Protein AF-A0A351Y3W8-F1 (afdb_monomer_lite)

Sequence (129 aa):
MFSSKADALAFLQKKIPDVVSNFQKFGIENPLPATLYVMFDNDSKYESLKTIVLKNKDIILNTKDIDAGSTLKQQENRVLTIINLSNFVVGMSYIIIAILLCIIIAFLGFLLKNVFYTFHRELEVKKIL

Structure (mmCIF, N/CA/C/O backbone):
data_AF-A0A351Y3W8-F1
#
_entry.id   AF-A0A351Y3W8-F1
#
loop_
_atom_site.group_PDB
_atom_site.id
_atom_site.type_symbol
_atom_site.label_atom_id
_atom_site.label_alt_id
_atom_site.label_comp_id
_atom_site.label_asym_id
_atom_site.label_entity_id
_atom_site.label_seq_id
_atom_site.pdbx_PDB_ins_code
_atom_site.Cartn_x
_atom_site.Cartn_y
_atom_site.Cartn_z
_atom_site.occupancy
_atom_site.B_iso_or_equiv
_atom_site.auth_seq_id
_atom_site.auth_comp_id
_atom_site.auth_asym_id
_atom_site.auth_atom_id
_atom_site.pdbx_PDB_model_num
ATOM 1 N N . MET A 1 1 ? -14.791 10.313 17.831 1.00 69.12 1 MET A N 1
ATOM 2 C CA . MET A 1 1 ? -15.982 10.563 16.987 1.00 69.12 1 MET A CA 1
ATOM 3 C C . MET A 1 1 ? -17.043 9.537 17.348 1.00 69.12 1 MET A C 1
ATOM 5 O O . MET A 1 1 ? -16.735 8.352 17.357 1.00 69.12 1 MET A O 1
ATOM 9 N N . PHE A 1 2 ? -18.247 9.973 17.710 1.00 75.69 2 PHE A N 1
ATOM 10 C CA . PHE A 1 2 ? -19.354 9.077 18.060 1.00 75.69 2 PHE A 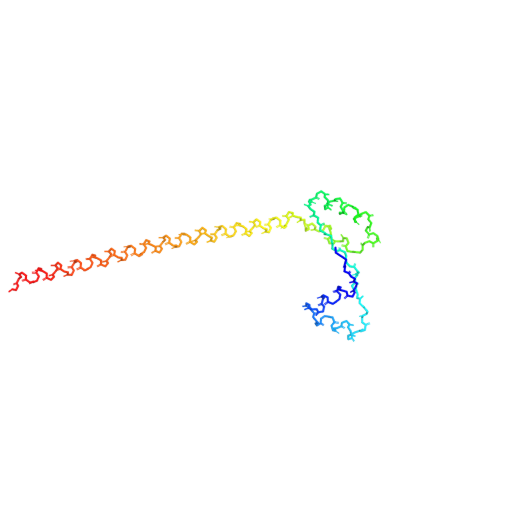CA 1
ATOM 11 C C . PHE A 1 2 ? -20.232 8.829 16.832 1.00 75.69 2 PHE A C 1
ATOM 13 O O . PHE A 1 2 ? -20.507 9.761 16.081 1.00 75.69 2 PHE A O 1
ATOM 20 N N . SER A 1 3 ? -20.649 7.582 16.634 1.00 76.75 3 SER A N 1
ATOM 21 C CA . SER A 1 3 ? -21.584 7.168 15.595 1.00 76.75 3 SER A CA 1
ATOM 22 C C . SER A 1 3 ? -22.766 6.479 16.265 1.00 76.75 3 SER A C 1
ATOM 24 O O . SER A 1 3 ? -22.608 5.456 16.941 1.00 76.75 3 SER A O 1
ATOM 26 N N . SER A 1 4 ? -23.955 7.064 16.114 1.00 82.12 4 SER A N 1
ATOM 27 C CA . SER A 1 4 ? -25.178 6.449 16.622 1.00 82.12 4 SER A CA 1
ATOM 28 C C . SER A 1 4 ? -25.508 5.177 15.833 1.00 82.12 4 SER A C 1
ATOM 30 O O . SER A 1 4 ? -24.972 4.933 14.750 1.00 82.12 4 SER A O 1
ATOM 32 N N . LYS A 1 5 ? -26.442 4.364 16.343 1.00 82.44 5 LYS A N 1
ATOM 33 C CA . LYS A 1 5 ? -26.931 3.182 15.614 1.00 82.44 5 LYS A CA 1
ATOM 34 C C . LYS A 1 5 ? -27.448 3.547 14.216 1.00 82.44 5 LYS A C 1
ATOM 36 O O . LYS A 1 5 ? -27.222 2.805 13.263 1.00 82.44 5 LYS A O 1
ATOM 41 N N . ALA A 1 6 ? -28.135 4.685 14.094 1.00 83.69 6 ALA A N 1
ATOM 42 C CA . ALA A 1 6 ? -28.672 5.170 12.826 1.00 83.69 6 ALA A CA 1
ATOM 43 C C . ALA A 1 6 ? -27.553 5.579 11.857 1.00 83.69 6 ALA A C 1
ATOM 45 O O . ALA A 1 6 ? -27.596 5.204 10.688 1.00 83.69 6 ALA A O 1
ATOM 46 N N . ASP A 1 7 ? -26.516 6.258 12.353 1.00 82.81 7 ASP A N 1
ATOM 47 C CA . ASP A 1 7 ? -25.369 6.673 11.537 1.00 82.81 7 ASP A CA 1
ATOM 48 C C . ASP A 1 7 ? -24.571 5.466 11.030 1.00 82.81 7 ASP A C 1
ATOM 50 O O . ASP A 1 7 ? -24.166 5.422 9.866 1.00 82.81 7 ASP A O 1
ATOM 54 N N . ALA A 1 8 ? -24.383 4.456 11.887 1.00 81.69 8 ALA A N 1
ATOM 55 C CA . ALA A 1 8 ? -23.725 3.207 11.519 1.00 81.69 8 ALA A CA 1
ATOM 56 C C . ALA A 1 8 ? -24.507 2.465 10.421 1.00 81.69 8 ALA A C 1
ATOM 58 O O . ALA A 1 8 ? -23.915 1.969 9.459 1.00 81.69 8 ALA A O 1
ATOM 59 N N . LEU A 1 9 ? -25.841 2.442 10.519 1.00 83.50 9 LEU A N 1
ATOM 60 C CA . LEU A 1 9 ? -26.700 1.812 9.518 1.00 83.50 9 LEU A CA 1
ATOM 61 C C . LEU A 1 9 ? -26.689 2.584 8.196 1.00 83.50 9 LEU A C 1
ATOM 63 O O . LEU A 1 9 ? -26.559 1.970 7.139 1.00 83.50 9 LEU A O 1
ATOM 67 N N . ALA A 1 10 ? -26.748 3.917 8.244 1.00 85.25 10 ALA A N 1
ATOM 68 C CA . ALA A 1 10 ? -26.663 4.772 7.060 1.00 85.25 10 ALA A CA 1
ATOM 69 C C . ALA A 1 10 ? -25.321 4.601 6.327 1.00 85.25 10 ALA A C 1
ATOM 71 O O . ALA A 1 10 ? -25.272 4.544 5.095 1.00 85.25 10 ALA A O 1
ATOM 72 N N . PHE A 1 11 ? -24.225 4.452 7.076 1.00 82.50 11 PHE A N 1
ATOM 73 C CA . PHE A 1 11 ? -22.917 4.138 6.509 1.00 82.50 11 PHE A CA 1
ATOM 74 C C . PHE A 1 11 ? -22.900 2.774 5.806 1.00 82.50 11 PHE A C 1
ATOM 76 O O . PHE A 1 11 ? -22.418 2.678 4.672 1.00 82.50 11 PHE A O 1
ATOM 83 N N . LEU A 1 12 ? -23.444 1.727 6.439 1.00 82.25 12 LEU A N 1
ATOM 84 C CA . LEU A 1 12 ? -23.543 0.407 5.809 1.00 82.25 12 LEU A CA 1
ATOM 85 C C . LEU A 1 12 ? -24.449 0.432 4.583 1.00 82.25 12 LEU A C 1
ATOM 87 O O . LEU A 1 12 ? -24.096 -0.167 3.574 1.00 82.25 12 LEU A O 1
ATOM 91 N N . GLN A 1 13 ? -25.550 1.178 4.614 1.00 85.62 13 GLN A N 1
ATOM 92 C CA . GLN A 1 13 ? -26.457 1.293 3.476 1.00 85.62 13 GLN A CA 1
ATOM 93 C C . GLN A 1 13 ? -25.774 1.905 2.250 1.00 85.62 13 GLN A C 1
ATOM 95 O O . GLN A 1 13 ? -26.044 1.494 1.125 1.00 85.62 13 GLN A O 1
ATOM 100 N N . LYS A 1 14 ? -24.830 2.830 2.457 1.00 86.50 14 LYS A N 1
ATOM 101 C CA . LYS A 1 14 ? -24.016 3.398 1.376 1.00 86.50 14 LYS A CA 1
ATOM 102 C C . LYS A 1 14 ? -22.996 2.406 0.800 1.00 86.50 14 LYS A C 1
ATOM 104 O O . LYS A 1 14 ? -22.630 2.533 -0.364 1.00 86.50 14 LYS A O 1
ATOM 109 N N . LYS A 1 15 ? -22.500 1.458 1.603 1.00 84.88 15 LYS A N 1
ATOM 110 C CA . LYS A 1 15 ? -21.447 0.508 1.197 1.00 84.88 15 LYS A CA 1
ATOM 111 C C . LYS A 1 15 ? -21.966 -0.840 0.698 1.00 84.88 15 LYS A C 1
ATOM 113 O O . LYS A 1 15 ? -21.375 -1.400 -0.217 1.00 84.88 15 LYS A O 1
ATOM 118 N N . ILE A 1 16 ? -23.012 -1.366 1.325 1.00 85.62 16 ILE A N 1
ATOM 119 C CA . ILE A 1 16 ? -23.587 -2.700 1.102 1.00 85.62 16 ILE A CA 1
ATOM 120 C C . ILE A 1 16 ? -25.127 -2.630 1.134 1.00 85.62 16 ILE A C 1
ATOM 122 O O . ILE A 1 16 ? -25.767 -3.194 2.028 1.00 85.62 16 ILE A O 1
ATOM 126 N N . PRO A 1 17 ? -25.749 -1.918 0.177 1.00 87.81 17 PRO A N 1
ATOM 127 C CA . PRO A 1 17 ? -27.189 -1.655 0.187 1.00 87.81 17 PRO A CA 1
ATOM 128 C C . PRO A 1 17 ? -28.041 -2.934 0.210 1.00 87.81 17 PRO A C 1
ATOM 130 O O . PRO A 1 17 ? -29.068 -2.962 0.886 1.00 87.81 17 PRO A O 1
ATOM 133 N N . ASP A 1 18 ? -27.588 -4.006 -0.445 1.00 86.69 18 ASP A N 1
ATOM 134 C CA . ASP A 1 18 ? -28.310 -5.284 -0.537 1.00 86.69 18 ASP A CA 1
ATOM 135 C C . ASP A 1 18 ? -28.456 -5.996 0.815 1.00 86.69 18 ASP A C 1
ATOM 137 O O . ASP A 1 18 ? -29.433 -6.695 1.072 1.00 86.69 18 ASP A O 1
ATOM 141 N N . VAL A 1 19 ? -27.491 -5.816 1.717 1.00 83.31 19 VAL A N 1
ATOM 142 C CA . VAL A 1 19 ? -27.553 -6.405 3.061 1.00 83.31 19 VAL A CA 1
ATOM 143 C C . VAL A 1 19 ? -28.541 -5.627 3.928 1.00 83.31 19 VAL A C 1
ATOM 145 O O . VAL A 1 19 ? -29.341 -6.221 4.649 1.00 83.31 19 VAL A O 1
ATOM 148 N N . VAL A 1 20 ? -28.532 -4.296 3.821 1.00 83.94 20 VAL A N 1
ATOM 149 C CA . VAL A 1 20 ? -29.440 -3.430 4.587 1.00 83.94 20 VAL A CA 1
ATOM 150 C C . VAL A 1 20 ? -30.888 -3.574 4.113 1.00 83.94 20 VAL A C 1
ATOM 152 O O . VAL A 1 20 ? -31.801 -3.595 4.939 1.00 83.94 20 VAL A O 1
ATOM 155 N N . SER A 1 21 ? -31.116 -3.744 2.808 1.00 84.00 21 SER A N 1
ATOM 156 C CA . SER A 1 21 ? -32.456 -3.999 2.266 1.00 84.00 21 SER A CA 1
ATOM 157 C C . SER A 1 21 ? -33.029 -5.333 2.756 1.00 84.00 21 SER A C 1
ATOM 159 O O . SER A 1 21 ? -34.221 -5.417 3.057 1.00 84.00 21 SER A O 1
ATOM 161 N N . ASN A 1 22 ? -32.186 -6.354 2.939 1.00 86.19 22 ASN A N 1
ATOM 162 C CA . ASN A 1 22 ? -32.600 -7.619 3.542 1.00 86.19 22 ASN A CA 1
ATOM 163 C C . ASN A 1 22 ? -33.039 -7.451 5.004 1.00 86.19 22 ASN A C 1
ATOM 165 O O . ASN A 1 22 ? -34.046 -8.037 5.389 1.00 86.19 22 ASN A O 1
ATOM 169 N N . PHE A 1 23 ? -32.367 -6.618 5.808 1.00 85.25 23 PHE A N 1
ATOM 170 C CA . PHE A 1 23 ? -32.821 -6.347 7.180 1.00 85.25 23 PHE A CA 1
ATOM 171 C C . PHE A 1 23 ? -34.237 -5.770 7.210 1.00 85.25 23 PHE A C 1
ATOM 173 O O . PHE A 1 23 ? -35.078 -6.253 7.964 1.00 85.25 23 PHE A O 1
ATOM 180 N N . GLN A 1 24 ? -34.535 -4.818 6.322 1.00 80.69 24 GLN A N 1
ATOM 181 C CA . GLN A 1 24 ? -35.882 -4.257 6.190 1.00 80.69 24 GLN A CA 1
ATOM 182 C C . GLN A 1 24 ? -36.894 -5.305 5.710 1.00 80.69 24 GLN A C 1
ATOM 184 O O . GLN A 1 24 ? -37.987 -5.405 6.263 1.00 80.69 24 GLN A O 1
ATOM 189 N N . LYS A 1 25 ? -36.517 -6.129 4.725 1.00 87.00 25 LYS A N 1
ATOM 190 C CA . LYS A 1 25 ? -37.367 -7.193 4.168 1.00 87.00 25 LYS A CA 1
ATOM 191 C C . LYS A 1 25 ? -37.746 -8.258 5.200 1.00 87.00 25 LYS A C 1
ATOM 193 O O . LYS A 1 25 ? -38.852 -8.785 5.145 1.00 87.00 25 LYS A O 1
ATOM 198 N N . PHE A 1 26 ? -36.843 -8.570 6.125 1.00 87.81 26 PHE A N 1
ATOM 199 C CA . PHE A 1 26 ? -37.066 -9.553 7.188 1.00 87.81 26 PHE A CA 1
ATO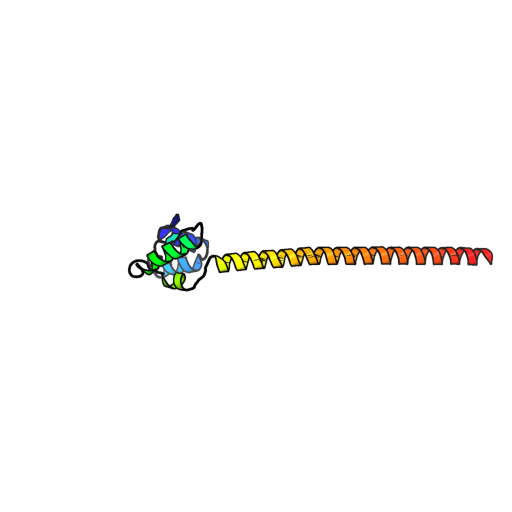M 200 C C . PHE A 1 26 ? -37.569 -8.936 8.503 1.00 87.81 26 PHE A C 1
ATOM 202 O O . PHE A 1 26 ? -37.684 -9.652 9.493 1.00 87.81 26 PHE A O 1
ATOM 209 N N . GLY A 1 27 ? -37.872 -7.631 8.534 1.00 82.00 27 GLY A N 1
ATOM 210 C CA . GLY A 1 27 ? -38.344 -6.949 9.744 1.00 82.00 27 GLY A CA 1
ATOM 211 C C . GLY A 1 27 ? -37.312 -6.919 10.877 1.00 82.00 27 GLY A C 1
ATOM 212 O O . GLY A 1 27 ? -37.678 -6.831 12.045 1.00 82.00 27 GLY A O 1
ATOM 213 N N . ILE A 1 28 ? -36.024 -7.026 10.544 1.00 82.44 28 ILE A N 1
ATOM 214 C CA . ILE A 1 28 ? -34.928 -7.000 11.509 1.00 82.44 28 ILE A CA 1
ATOM 215 C C . ILE A 1 28 ? -34.688 -5.541 11.900 1.00 82.44 28 ILE A C 1
ATOM 217 O O . ILE A 1 28 ? -34.230 -4.733 11.087 1.00 82.44 28 ILE A O 1
ATOM 221 N N . GLU A 1 29 ? -34.994 -5.204 13.153 1.00 78.62 29 GLU A N 1
ATOM 222 C CA . GLU A 1 29 ? -34.627 -3.911 13.732 1.00 78.62 29 GLU A CA 1
ATOM 223 C C . GLU A 1 29 ? -33.109 -3.715 13.700 1.00 78.62 29 GLU A C 1
ATOM 225 O O . GLU A 1 29 ? -32.353 -4.683 13.761 1.00 78.62 29 GLU A O 1
ATOM 230 N N . ASN A 1 30 ? -32.664 -2.455 13.610 1.00 81.44 30 ASN A N 1
ATOM 231 C CA . ASN A 1 30 ? -31.256 -2.099 13.433 1.00 81.44 30 ASN A CA 1
ATOM 232 C C . ASN A 1 30 ? -30.340 -2.876 14.406 1.00 81.44 30 ASN A C 1
ATOM 234 O O . ASN A 1 30 ? -30.285 -2.534 15.595 1.00 81.44 30 ASN A O 1
ATOM 238 N N . PRO A 1 31 ? -29.589 -3.878 13.906 1.00 79.56 31 PRO A N 1
ATOM 239 C CA . PRO A 1 31 ? -28.842 -4.787 14.765 1.00 79.56 31 PRO A CA 1
ATOM 240 C C . PRO A 1 31 ? -27.515 -4.177 15.226 1.00 79.56 31 PRO A C 1
ATOM 242 O O . PRO A 1 31 ? -26.788 -4.786 16.009 1.00 79.56 31 PRO A O 1
ATOM 245 N N . LEU A 1 32 ? -27.161 -2.989 14.725 1.00 79.81 32 LEU A N 1
ATOM 246 C CA . LEU A 1 32 ? -25.858 -2.392 14.963 1.00 79.81 32 LEU A CA 1
ATOM 247 C C . LEU A 1 32 ? -25.794 -1.743 16.352 1.00 79.81 32 LEU A C 1
ATOM 249 O O . LEU A 1 32 ? -26.729 -1.045 16.766 1.00 79.81 32 LEU A O 1
ATOM 253 N N . PRO A 1 33 ? -24.680 -1.915 17.082 1.00 74.88 33 PRO A N 1
ATOM 254 C CA . PRO A 1 33 ? -24.415 -1.138 18.280 1.00 74.88 33 PRO A CA 1
ATOM 255 C C . PRO A 1 33 ? -24.043 0.306 17.916 1.00 74.88 33 PRO A C 1
ATOM 257 O O . PRO A 1 33 ? -23.557 0.598 16.821 1.00 74.88 33 PRO A O 1
ATOM 260 N N . ALA A 1 34 ? -24.236 1.227 18.862 1.00 75.81 34 ALA A N 1
ATOM 261 C CA . ALA A 1 34 ? -23.619 2.544 18.751 1.00 75.81 34 ALA A CA 1
ATOM 262 C C . ALA A 1 34 ? -22.096 2.377 18.838 1.00 75.81 34 ALA A C 1
ATOM 264 O O . ALA A 1 34 ? -21.603 1.610 19.666 1.00 75.81 34 ALA A O 1
ATOM 265 N N . THR A 1 35 ? -21.359 3.072 17.976 1.00 71.94 35 THR A N 1
ATOM 266 C CA . THR A 1 35 ? -19.916 2.873 17.812 1.00 71.94 35 THR A CA 1
ATOM 267 C C . THR A 1 35 ? -19.163 4.150 18.172 1.00 71.94 35 THR A C 1
ATOM 269 O O . THR A 1 35 ? -19.468 5.231 17.668 1.00 71.94 35 THR A O 1
ATOM 272 N N . LEU A 1 36 ? -18.151 4.037 19.035 1.00 74.31 36 LEU A N 1
ATOM 273 C CA . LEU A 1 36 ? -17.240 5.133 19.359 1.00 74.31 36 LEU A CA 1
ATOM 274 C C . LEU A 1 36 ? -15.893 4.903 18.669 1.00 74.31 36 LEU A C 1
ATOM 276 O O . LEU A 1 36 ? -15.168 3.971 19.002 1.00 74.31 36 LEU A O 1
ATOM 280 N N . TYR A 1 37 ? -15.537 5.788 17.741 1.00 70.75 37 TYR A N 1
ATOM 281 C CA . TYR A 1 37 ? -14.216 5.805 17.121 1.00 70.75 37 TYR A CA 1
ATOM 282 C C . TYR A 1 37 ? -13.269 6.657 17.959 1.00 70.75 37 TYR A C 1
ATOM 284 O O . TYR A 1 37 ? -13.487 7.867 18.122 1.00 70.75 37 TYR A O 1
ATOM 292 N N . VAL A 1 38 ? -12.211 6.032 18.466 1.00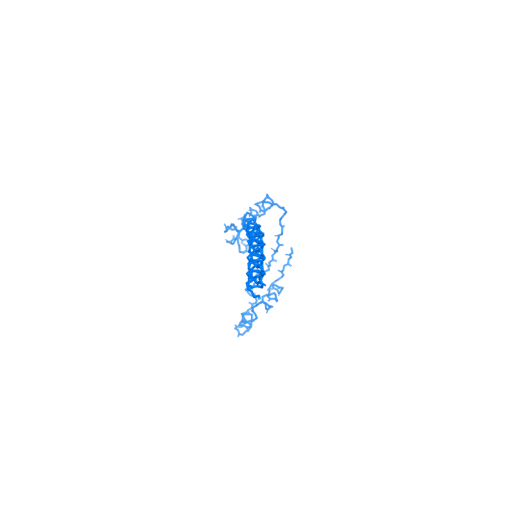 73.69 38 VAL A N 1
ATOM 293 C CA . VAL A 1 38 ? -11.156 6.699 19.231 1.00 73.69 38 VAL A CA 1
ATOM 294 C C . VAL A 1 38 ? -9.866 6.659 18.422 1.00 73.69 38 VAL A C 1
ATOM 296 O O . VAL A 1 38 ? -9.462 5.604 17.943 1.00 73.69 38 VAL A O 1
ATOM 299 N N . MET A 1 39 ? -9.252 7.827 18.242 1.00 73.31 39 MET A N 1
ATOM 300 C CA . MET A 1 39 ? -7.919 7.963 17.658 1.00 73.31 39 MET A CA 1
ATOM 301 C C . MET A 1 39 ? -6.911 8.131 18.793 1.00 73.31 39 MET A C 1
ATOM 303 O O . MET A 1 39 ? -7.237 8.723 19.823 1.00 73.31 39 MET A O 1
ATOM 307 N N . PHE A 1 40 ? -5.703 7.610 18.603 1.00 74.38 40 PHE A N 1
ATOM 308 C CA . PHE A 1 40 ? -4.649 7.628 19.612 1.00 74.38 40 PHE A CA 1
ATOM 309 C C . PHE A 1 40 ? -3.400 8.267 19.033 1.00 74.38 40 PHE A C 1
ATOM 311 O O . PHE A 1 40 ? -2.996 7.930 17.924 1.00 74.38 40 PHE A O 1
ATOM 318 N N . ASP A 1 41 ? -2.773 9.139 19.816 1.00 74.25 41 ASP A N 1
ATOM 319 C CA . ASP A 1 41 ? -1.552 9.827 19.386 1.00 74.25 41 ASP A CA 1
ATOM 320 C C . ASP A 1 41 ? -0.307 8.933 19.499 1.00 74.25 41 ASP A C 1
ATOM 322 O O . ASP A 1 41 ? 0.711 9.217 18.878 1.00 74.25 41 ASP A O 1
ATOM 326 N N . ASN A 1 42 ? -0.348 7.896 20.346 1.00 76.69 42 ASN A N 1
ATOM 327 C CA . ASN A 1 42 ? 0.776 6.990 20.588 1.00 76.69 42 ASN A CA 1
ATOM 328 C C . ASN A 1 42 ? 0.341 5.649 21.210 1.00 76.69 42 ASN A C 1
ATOM 330 O O . ASN A 1 42 ? -0.753 5.529 21.772 1.00 76.69 42 ASN A O 1
ATOM 334 N N . ASP A 1 43 ? 1.248 4.669 21.158 1.00 74.00 43 ASP A N 1
ATOM 335 C CA . ASP A 1 43 ? 1.064 3.304 21.673 1.00 74.00 43 ASP A CA 1
ATOM 336 C C . ASP A 1 43 ? 0.717 3.254 23.164 1.00 74.00 43 ASP A C 1
ATOM 338 O O . ASP A 1 43 ? -0.122 2.462 23.582 1.00 74.00 43 ASP A O 1
ATOM 342 N N . SER A 1 44 ? 1.314 4.125 23.981 1.00 81.19 44 SER A N 1
ATOM 343 C CA . SER A 1 44 ? 1.065 4.147 25.428 1.00 81.19 44 SER A CA 1
ATOM 344 C C . SER A 1 44 ? -0.393 4.502 25.749 1.00 81.19 44 SER A C 1
ATOM 346 O O . SER A 1 44 ? -1.036 3.862 26.588 1.00 81.19 44 SER A O 1
ATOM 348 N N . LYS A 1 45 ? -0.961 5.475 25.022 1.00 79.12 45 LYS A N 1
ATOM 349 C CA . LYS A 1 45 ? -2.382 5.838 25.128 1.00 79.12 45 LYS A CA 1
ATOM 350 C C . LYS A 1 45 ? -3.296 4.730 24.600 1.00 79.12 45 LYS A C 1
ATOM 352 O O . LYS A 1 45 ? -4.351 4.500 25.192 1.00 79.12 45 LYS A O 1
ATOM 357 N N . TYR A 1 46 ? -2.894 4.035 23.534 1.00 80.75 46 TYR A N 1
ATOM 358 C CA . TYR A 1 46 ? -3.625 2.876 23.015 1.00 80.75 46 TYR A CA 1
ATOM 359 C C . TYR A 1 46 ? -3.676 1.737 24.039 1.00 80.75 46 TYR A C 1
ATOM 361 O O . TYR A 1 46 ? -4.765 1.275 24.368 1.00 80.75 46 TYR A O 1
ATOM 369 N N . GLU A 1 47 ? -2.539 1.334 24.611 1.00 80.06 47 GLU A N 1
ATOM 370 C CA . GLU A 1 47 ? -2.483 0.249 25.602 1.00 80.06 47 GLU A CA 1
ATOM 371 C C . GLU A 1 47 ? -3.210 0.613 26.904 1.00 80.06 47 GLU A C 1
ATOM 373 O O . GLU A 1 47 ? -3.892 -0.223 27.503 1.00 80.06 47 GLU A O 1
ATOM 378 N N . SER A 1 48 ? -3.152 1.885 27.309 1.00 82.69 48 SER A N 1
ATOM 379 C CA . SER A 1 48 ? -3.911 2.386 28.460 1.00 82.69 48 SER A CA 1
ATOM 380 C C . SER A 1 48 ? -5.420 2.292 28.224 1.00 82.69 48 SER A C 1
ATOM 382 O O . SER A 1 48 ? -6.143 1.765 29.073 1.00 82.69 48 SER A O 1
ATOM 384 N N . LEU A 1 49 ? -5.916 2.745 27.063 1.00 80.69 49 LEU A N 1
ATOM 385 C CA . LEU A 1 49 ? -7.344 2.636 26.759 1.00 80.69 49 LEU A CA 1
ATOM 386 C C . LEU A 1 49 ? -7.760 1.184 26.543 1.00 80.69 49 LEU A C 1
ATOM 388 O O . LEU A 1 49 ? -8.808 0.783 27.040 1.00 80.69 49 LEU A O 1
ATOM 392 N N . LYS A 1 50 ? -6.938 0.380 25.866 1.00 80.12 50 LYS A N 1
ATOM 393 C CA . LYS A 1 50 ? -7.153 -1.058 25.722 1.00 80.12 50 LYS A CA 1
ATOM 394 C C . LYS A 1 50 ? -7.330 -1.697 27.091 1.00 80.12 50 LYS A C 1
ATOM 396 O O . LYS A 1 50 ? -8.328 -2.366 27.306 1.00 80.12 50 LYS A O 1
ATOM 401 N N . THR A 1 51 ? -6.455 -1.418 28.051 1.00 82.88 51 THR A N 1
ATOM 402 C CA . THR A 1 51 ? -6.576 -1.946 29.420 1.00 82.88 51 THR A CA 1
ATOM 403 C C . THR A 1 51 ? -7.896 -1.538 30.079 1.00 82.88 51 THR A C 1
ATOM 405 O O . THR A 1 51 ? -8.564 -2.375 30.681 1.00 82.88 51 THR A O 1
ATOM 408 N N . ILE A 1 52 ? -8.321 -0.280 29.927 1.00 82.56 52 ILE A N 1
ATOM 409 C CA . ILE A 1 52 ? -9.602 0.208 30.466 1.00 82.56 52 ILE A CA 1
ATOM 410 C C . ILE A 1 52 ? -10.789 -0.488 29.786 1.00 82.56 52 ILE A C 1
ATOM 412 O O . ILE A 1 52 ? -11.711 -0.937 30.464 1.00 82.56 52 ILE A O 1
ATOM 416 N N . VAL A 1 53 ? -10.767 -0.624 28.462 1.00 79.06 53 VAL A N 1
ATOM 417 C CA . VAL A 1 53 ? -11.829 -1.275 27.685 1.00 79.06 53 VAL A CA 1
ATOM 418 C C . VAL A 1 53 ? -11.905 -2.768 28.007 1.00 79.06 53 VAL A C 1
ATOM 420 O O . VAL A 1 53 ? -12.989 -3.299 28.227 1.00 79.06 53 VAL A O 1
ATOM 423 N N . LEU A 1 54 ? -10.755 -3.436 28.117 1.00 78.12 54 LEU A N 1
ATOM 424 C CA . LEU A 1 54 ? -10.652 -4.845 28.493 1.00 78.12 54 LEU A CA 1
ATOM 425 C C . LEU A 1 54 ? -11.022 -5.096 29.970 1.00 78.12 54 LEU A C 1
ATOM 427 O O . LEU A 1 54 ? -11.396 -6.213 30.321 1.00 78.12 54 LEU A O 1
ATOM 431 N N . LYS A 1 55 ? -10.933 -4.084 30.838 1.00 83.38 55 LYS A N 1
ATOM 432 C CA . LYS A 1 55 ? -11.399 -4.161 32.230 1.00 83.38 55 LYS A CA 1
ATOM 433 C C . LYS A 1 55 ? -12.922 -4.036 32.350 1.00 83.38 55 LYS A C 1
ATOM 435 O O . LYS A 1 55 ? -13.474 -4.527 33.322 1.00 83.38 55 LYS A O 1
ATOM 440 N N . ASN A 1 56 ? -13.578 -3.410 31.371 1.00 80.75 56 ASN A N 1
ATOM 441 C CA . ASN A 1 56 ? -15.032 -3.207 31.321 1.00 80.75 56 ASN A CA 1
ATOM 442 C C . ASN A 1 56 ? -15.677 -4.032 30.183 1.00 80.75 56 ASN A C 1
ATOM 444 O O . ASN A 1 56 ? -16.619 -3.580 29.525 1.00 80.75 56 ASN A O 1
ATOM 448 N N . LYS A 1 57 ? -15.137 -5.233 29.908 1.00 70.81 57 LYS A N 1
ATOM 449 C CA . LYS A 1 57 ? -15.575 -6.151 28.827 1.00 70.81 57 LYS A CA 1
ATOM 450 C C . LYS A 1 57 ? -17.050 -6.535 28.912 1.00 70.81 57 LYS A C 1
ATOM 452 O O . LYS A 1 57 ? -17.661 -6.867 27.905 1.00 70.81 57 LYS A O 1
ATOM 457 N N . ASP A 1 58 ? -17.575 -6.527 30.121 1.00 73.12 58 ASP A N 1
ATOM 458 C CA . ASP A 1 58 ? -18.944 -6.819 30.521 1.00 73.12 58 ASP A CA 1
ATOM 459 C C . ASP A 1 58 ? -19.943 -5.740 30.072 1.00 73.12 58 ASP A C 1
ATOM 461 O O . ASP A 1 58 ? -21.112 -6.044 29.848 1.00 73.12 58 ASP A O 1
ATOM 465 N N . ILE A 1 59 ? -19.479 -4.506 29.859 1.00 70.50 59 ILE A N 1
ATOM 466 C CA . ILE A 1 59 ? -20.303 -3.373 29.408 1.00 70.50 59 ILE A CA 1
ATOM 467 C C . ILE A 1 59 ? -20.042 -3.060 27.924 1.00 70.50 59 ILE A C 1
ATOM 469 O O . ILE A 1 59 ? -20.930 -2.595 27.208 1.00 70.50 59 ILE A O 1
ATOM 473 N N . ILE A 1 60 ? -18.826 -3.325 27.437 1.00 64.88 60 ILE A N 1
ATOM 474 C CA . ILE A 1 60 ? -18.394 -2.993 26.075 1.00 64.88 60 ILE A CA 1
ATOM 475 C C . ILE A 1 60 ? -18.489 -4.230 25.174 1.00 64.88 60 ILE A C 1
ATOM 477 O O . ILE A 1 60 ? -17.648 -5.128 25.206 1.00 64.88 60 ILE A O 1
ATOM 481 N N . LEU A 1 61 ? -19.503 -4.253 24.309 1.00 61.19 61 LEU A N 1
ATOM 482 C CA . LEU A 1 61 ? -19.622 -5.251 23.244 1.00 61.19 61 LEU A CA 1
ATOM 483 C C . LEU A 1 61 ? -18.509 -5.032 22.191 1.00 61.19 61 LEU A C 1
ATOM 485 O O . LEU A 1 61 ? -18.180 -3.893 21.875 1.00 61.19 61 LEU A O 1
ATOM 489 N N . ASN A 1 62 ? -17.945 -6.124 21.652 1.00 58.84 62 ASN A N 1
ATOM 490 C CA . ASN A 1 62 ? -16.822 -6.191 20.682 1.00 58.84 62 ASN A CA 1
ATOM 491 C C . ASN A 1 62 ? -15.379 -6.090 21.221 1.00 58.84 62 ASN A C 1
ATOM 493 O O . ASN A 1 62 ? -14.446 -5.825 20.466 1.00 58.84 62 ASN A O 1
ATOM 497 N N . THR A 1 63 ? -15.121 -6.413 22.490 1.00 58.78 63 THR A N 1
ATOM 498 C CA . THR A 1 63 ? -13.728 -6.521 22.986 1.00 58.78 63 THR A CA 1
ATOM 499 C C . THR A 1 63 ? -12.901 -7.652 22.357 1.00 58.78 63 THR A C 1
ATOM 501 O O . THR A 1 63 ? -11.675 -7.618 22.437 1.00 58.78 63 THR A O 1
ATOM 504 N N . LYS A 1 64 ? -13.542 -8.617 21.679 1.00 55.66 64 LYS A N 1
ATOM 505 C CA . LYS A 1 64 ? -12.869 -9.721 20.969 1.00 55.66 64 LYS A CA 1
ATOM 506 C C . LYS A 1 64 ? -11.961 -9.240 19.827 1.00 55.66 64 LYS A C 1
ATOM 508 O O . LYS A 1 64 ? -10.928 -9.856 19.591 1.00 55.66 64 LYS A O 1
ATOM 513 N N . ASP A 1 65 ? -12.299 -8.127 19.175 1.00 54.59 65 ASP A N 1
ATOM 514 C CA . ASP A 1 65 ? -11.515 -7.578 18.056 1.00 54.59 65 ASP A CA 1
ATOM 515 C C . ASP A 1 65 ? -10.275 -6.796 18.532 1.00 54.59 65 ASP A C 1
ATOM 517 O O . ASP A 1 65 ? -9.301 -6.646 17.798 1.00 54.59 65 ASP A O 1
ATOM 521 N N . ILE A 1 66 ? -10.277 -6.331 19.787 1.00 59.06 66 ILE A N 1
ATOM 522 C CA . ILE A 1 66 ? -9.168 -5.581 20.402 1.00 59.06 66 ILE A CA 1
ATOM 523 C C . ILE A 1 66 ? -8.038 -6.525 20.846 1.00 59.06 66 ILE A C 1
ATOM 525 O O . ILE A 1 66 ? -6.855 -6.165 20.812 1.00 59.06 66 ILE A O 1
ATOM 529 N N . ASP A 1 67 ? -8.388 -7.752 21.239 1.00 54.09 67 ASP A N 1
ATOM 530 C CA . ASP A 1 67 ? -7.424 -8.785 21.629 1.00 54.09 67 ASP A CA 1
ATOM 531 C C . ASP A 1 67 ? -6.612 -9.307 20.417 1.00 54.09 67 ASP A C 1
ATOM 533 O O . ASP A 1 67 ? -5.482 -9.762 20.592 1.00 54.09 67 ASP A O 1
ATOM 537 N N . ALA A 1 68 ? -7.116 -9.154 19.182 1.00 55.09 68 ALA A N 1
ATOM 538 C CA . ALA A 1 68 ? -6.501 -9.679 17.954 1.00 55.09 68 ALA A CA 1
ATOM 539 C C . ALA A 1 68 ? -5.330 -8.847 17.377 1.00 55.09 68 ALA A C 1
ATOM 541 O O . ALA A 1 68 ? -4.765 -9.202 16.342 1.00 55.09 68 ALA A O 1
ATOM 542 N N . GLY A 1 69 ? -4.897 -7.774 18.047 1.00 50.91 69 GLY A N 1
ATOM 543 C CA . GLY A 1 69 ? -3.559 -7.219 17.811 1.00 50.91 69 GLY A CA 1
ATOM 544 C C . GLY A 1 69 ? -3.352 -6.479 16.484 1.00 50.91 69 GLY A C 1
ATOM 545 O O . GLY A 1 69 ? -2.212 -6.397 16.019 1.00 50.91 69 GLY A O 1
ATOM 546 N N . SER A 1 70 ? -4.397 -5.866 15.913 1.00 56.00 70 SER A N 1
ATOM 547 C CA . SER A 1 70 ? -4.256 -4.853 14.854 1.00 56.00 70 SER A CA 1
ATOM 548 C C . SER A 1 70 ? -3.668 -3.552 15.415 1.00 56.00 70 SER A C 1
ATOM 550 O O . SER A 1 70 ? -4.314 -2.510 15.493 1.00 56.00 70 SER A O 1
ATOM 552 N N . THR A 1 71 ? -2.438 -3.665 15.901 1.00 66.25 71 THR A N 1
ATOM 553 C CA . THR A 1 71 ? -1.649 -2.636 16.574 1.00 66.25 71 THR A CA 1
ATOM 554 C C . THR A 1 71 ? -1.092 -1.630 15.568 1.00 66.25 71 THR A C 1
ATOM 556 O O . THR A 1 71 ? -0.971 -1.920 14.375 1.00 66.25 71 THR A O 1
ATOM 559 N N . LEU A 1 72 ? -0.708 -0.447 16.055 1.00 59.75 72 LEU A N 1
ATOM 560 C CA . LEU A 1 72 ? 0.042 0.564 15.299 1.00 59.75 72 LEU A CA 1
ATOM 561 C C . LEU A 1 72 ? 1.237 -0.046 14.549 1.00 59.75 72 LEU A C 1
ATOM 563 O O . LEU A 1 72 ? 1.424 0.262 13.380 1.00 59.75 72 LEU A O 1
ATOM 567 N N . LYS A 1 73 ? 1.926 -1.038 15.124 1.00 64.19 73 LYS A N 1
ATOM 568 C CA . LYS A 1 73 ? 3.002 -1.795 14.456 1.00 64.19 73 LYS A CA 1
ATOM 569 C C . LYS A 1 73 ? 2.594 -2.475 13.147 1.00 64.19 73 LYS A C 1
ATOM 571 O O . LYS A 1 73 ? 3.387 -2.536 12.214 1.00 64.19 73 LYS A O 1
ATOM 576 N N . GLN A 1 74 ? 1.370 -2.997 13.035 1.00 65.06 74 GLN A N 1
ATOM 577 C CA . GLN A 1 74 ? 0.883 -3.539 11.760 1.00 65.06 74 GLN A CA 1
ATOM 578 C C . GLN A 1 74 ? 0.620 -2.429 10.738 1.00 65.06 74 GLN A C 1
ATOM 580 O O . GLN A 1 74 ? 0.826 -2.643 9.544 1.00 65.06 74 GLN A O 1
ATOM 585 N N . GLN A 1 75 ? 0.188 -1.248 11.186 1.00 60.06 75 GLN A N 1
ATOM 586 C CA . GLN A 1 75 ? 0.035 -0.080 10.318 1.00 60.06 75 GLN A CA 1
ATOM 587 C C . GLN A 1 75 ? 1.404 0.448 9.869 1.00 60.06 75 GLN A C 1
ATOM 589 O O . GLN A 1 75 ? 1.602 0.659 8.676 1.00 60.06 75 GLN A O 1
ATOM 594 N N . GLU A 1 76 ? 2.374 0.546 10.777 1.00 66.75 76 GLU A N 1
ATOM 595 C CA . GLU A 1 76 ? 3.765 0.893 10.474 1.00 66.75 76 GLU A CA 1
ATOM 596 C C . GLU A 1 76 ? 4.393 -0.106 9.501 1.00 66.75 76 GLU A C 1
ATOM 598 O O . GLU A 1 76 ? 4.961 0.304 8.496 1.00 66.75 76 GLU A O 1
ATOM 603 N N . ASN A 1 77 ? 4.216 -1.415 9.711 1.00 74.31 77 ASN A N 1
ATOM 604 C CA . ASN A 1 77 ? 4.712 -2.434 8.784 1.00 74.31 77 ASN A CA 1
ATOM 605 C C . ASN A 1 77 ? 4.070 -2.332 7.396 1.00 74.31 77 ASN A C 1
ATOM 607 O O . ASN A 1 77 ? 4.758 -2.529 6.392 1.00 74.31 77 ASN A O 1
ATOM 611 N N . ARG A 1 78 ? 2.772 -2.009 7.307 1.00 73.44 78 ARG A N 1
ATOM 612 C CA . ARG A 1 78 ? 2.113 -1.751 6.014 1.00 73.44 78 ARG A CA 1
ATOM 613 C C . ARG A 1 78 ? 2.728 -0.538 5.322 1.00 73.44 78 ARG A C 1
ATOM 615 O O . ARG A 1 78 ? 3.049 -0.624 4.142 1.00 73.44 78 ARG A O 1
ATOM 622 N N . VAL A 1 79 ? 2.947 0.553 6.053 1.00 73.19 79 VAL A N 1
ATOM 623 C CA . VAL A 1 79 ? 3.574 1.772 5.521 1.00 73.19 79 VAL A CA 1
ATOM 624 C C . VAL A 1 79 ? 5.021 1.511 5.090 1.00 73.19 79 VAL A C 1
ATOM 626 O O . VAL A 1 79 ? 5.393 1.870 3.977 1.00 73.19 79 VAL A O 1
ATOM 629 N N . LEU A 1 80 ? 5.818 0.809 5.897 1.00 80.94 80 LEU A N 1
ATOM 630 C CA . LEU A 1 80 ? 7.194 0.420 5.567 1.00 80.94 80 LEU A CA 1
ATOM 631 C C . LEU A 1 80 ? 7.261 -0.480 4.330 1.00 80.94 80 LEU A C 1
ATOM 633 O O . LEU A 1 80 ? 8.117 -0.285 3.470 1.00 80.94 80 LEU A O 1
ATOM 637 N N . THR A 1 81 ? 6.334 -1.432 4.200 1.00 81.88 81 THR A N 1
ATOM 638 C CA . THR A 1 81 ? 6.246 -2.301 3.016 1.00 81.88 81 THR A CA 1
ATOM 639 C C . THR A 1 81 ? 5.947 -1.484 1.760 1.00 81.88 81 THR A C 1
ATOM 641 O O . THR A 1 81 ? 6.569 -1.702 0.722 1.00 81.88 81 THR A O 1
ATOM 644 N N . ILE A 1 82 ? 5.045 -0.502 1.859 1.00 83.31 82 ILE A N 1
ATOM 645 C CA . ILE A 1 82 ? 4.722 0.412 0.756 1.00 83.31 82 ILE A CA 1
ATOM 646 C C . ILE A 1 82 ? 5.934 1.279 0.389 1.00 83.31 82 ILE A C 1
ATOM 648 O O . ILE A 1 82 ? 6.236 1.424 -0.794 1.00 83.31 82 ILE A O 1
ATOM 652 N N . ILE A 1 83 ? 6.661 1.813 1.375 1.00 86.81 83 ILE A N 1
ATOM 653 C CA . ILE A 1 83 ? 7.873 2.616 1.142 1.00 86.81 83 ILE A CA 1
ATOM 654 C C . ILE A 1 83 ? 8.951 1.779 0.445 1.00 86.81 83 ILE A C 1
ATOM 656 O O . ILE A 1 83 ? 9.517 2.220 -0.555 1.00 86.81 83 ILE A O 1
ATOM 660 N N . ASN A 1 84 ? 9.206 0.557 0.919 1.00 88.81 84 ASN A N 1
ATOM 661 C CA . ASN A 1 84 ? 10.189 -0.337 0.307 1.00 88.81 84 ASN A CA 1
ATOM 662 C C . ASN A 1 84 ? 9.814 -0.704 -1.131 1.00 88.81 84 ASN A C 1
ATOM 664 O O . ASN A 1 84 ? 10.674 -0.677 -2.012 1.00 88.81 84 ASN A O 1
ATOM 668 N N . LEU A 1 85 ? 8.536 -0.993 -1.389 1.00 90.06 85 LEU A N 1
ATOM 669 C CA . LEU A 1 85 ? 8.055 -1.262 -2.741 1.00 90.06 85 LEU A CA 1
ATOM 670 C C . LEU A 1 85 ? 8.212 -0.032 -3.646 1.00 90.06 85 LEU A C 1
ATOM 672 O O . LEU A 1 85 ? 8.679 -0.160 -4.774 1.00 90.06 85 LEU A O 1
ATOM 676 N N . SER A 1 86 ? 7.878 1.158 -3.145 1.00 90.25 86 SER A N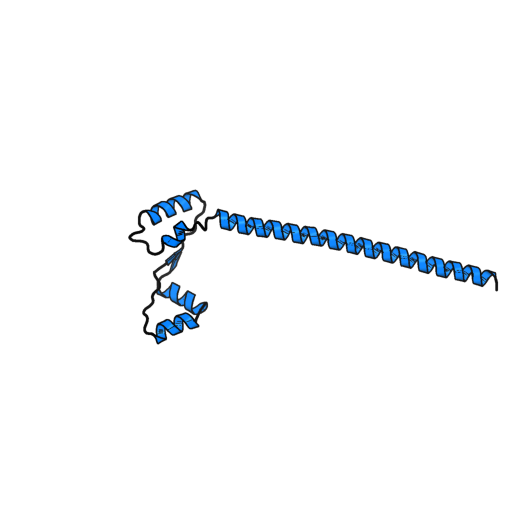 1
ATOM 677 C CA . SER A 1 86 ? 8.044 2.420 -3.874 1.00 90.25 86 SER A CA 1
ATOM 678 C C . SER A 1 86 ? 9.507 2.654 -4.258 1.00 90.25 86 SER A C 1
ATOM 680 O O . SER A 1 86 ? 9.817 2.887 -5.426 1.00 90.25 86 SER A O 1
ATOM 682 N N . ASN A 1 87 ? 10.424 2.499 -3.301 1.00 92.06 87 ASN A N 1
ATOM 683 C CA . ASN A 1 87 ? 11.859 2.645 -3.541 1.00 92.06 87 ASN A CA 1
ATOM 684 C C . ASN A 1 87 ? 12.383 1.614 -4.549 1.00 92.06 87 ASN A C 1
ATOM 686 O O . ASN A 1 87 ? 13.199 1.955 -5.403 1.00 92.06 87 ASN A O 1
ATOM 690 N N . PHE A 1 88 ? 11.888 0.375 -4.499 1.00 92.44 88 PHE A N 1
ATOM 691 C CA . PHE A 1 88 ? 12.227 -0.655 -5.478 1.00 92.44 88 PHE A CA 1
ATOM 692 C C . PHE A 1 88 ? 11.770 -0.280 -6.895 1.00 92.44 88 PHE A C 1
ATOM 694 O O . PHE A 1 88 ? 12.556 -0.370 -7.836 1.00 92.44 88 PHE A O 1
ATOM 701 N N . VAL A 1 89 ? 10.529 0.192 -7.055 1.00 93.94 89 VAL A N 1
ATOM 702 C CA . VAL A 1 89 ? 9.990 0.611 -8.362 1.00 93.94 89 VAL A CA 1
ATOM 703 C C . VAL A 1 89 ? 10.777 1.792 -8.933 1.00 93.94 89 VAL A C 1
ATOM 705 O O . VAL A 1 89 ? 11.123 1.783 -10.115 1.00 93.94 89 VAL A O 1
ATOM 708 N N . VAL A 1 90 ? 11.104 2.784 -8.102 1.00 94.00 90 VAL A N 1
ATOM 709 C CA . VAL A 1 90 ? 11.925 3.935 -8.509 1.00 94.00 90 VAL A CA 1
ATOM 710 C C . VAL A 1 90 ? 13.349 3.501 -8.875 1.00 94.00 90 VAL A C 1
ATOM 712 O O . VAL A 1 90 ? 13.881 3.930 -9.893 1.00 94.00 90 VAL A O 1
ATOM 715 N N . GLY A 1 91 ? 13.967 2.605 -8.104 1.00 94.62 91 GLY A N 1
ATOM 716 C CA . GLY A 1 91 ? 15.285 2.060 -8.442 1.00 94.62 91 GLY A CA 1
ATOM 717 C C . GLY A 1 91 ? 15.285 1.316 -9.782 1.00 94.62 91 GLY A C 1
ATOM 718 O O . GLY A 1 91 ? 16.147 1.548 -10.631 1.00 94.62 91 GLY A O 1
ATOM 719 N N . MET A 1 92 ? 14.277 0.471 -10.011 1.00 94.75 92 MET A N 1
ATOM 720 C CA . MET A 1 92 ? 14.114 -0.269 -11.265 1.00 94.75 92 MET A CA 1
ATOM 721 C C . MET A 1 92 ? 13.888 0.649 -12.469 1.00 94.75 92 MET A C 1
ATOM 723 O O . MET A 1 92 ? 14.415 0.372 -13.548 1.00 94.75 92 MET A O 1
ATOM 727 N N . SER A 1 93 ? 13.148 1.750 -12.311 1.00 95.06 93 SER A N 1
ATOM 728 C CA . SER A 1 93 ? 12.912 2.684 -13.416 1.00 95.06 93 SER A CA 1
ATOM 729 C C . SER A 1 93 ? 14.208 3.355 -13.879 1.00 95.06 93 SER A C 1
ATOM 731 O O . SER A 1 93 ? 14.454 3.424 -15.084 1.00 95.06 93 SER A O 1
ATOM 733 N N . TYR A 1 94 ? 15.091 3.746 -12.955 1.00 96.38 94 TYR A N 1
ATOM 734 C CA . TYR A 1 94 ? 16.408 4.285 -13.306 1.00 96.38 94 TYR A CA 1
ATOM 735 C C . TYR A 1 94 ? 17.281 3.271 -14.056 1.00 96.38 94 TYR A C 1
ATOM 737 O O . TYR A 1 94 ? 17.929 3.636 -15.037 1.00 96.38 94 TYR A O 1
ATOM 745 N N . ILE A 1 95 ? 17.264 1.996 -13.651 1.00 96.38 95 ILE A N 1
ATOM 746 C CA . ILE A 1 95 ? 18.005 0.928 -14.342 1.00 96.38 95 ILE A CA 1
ATOM 747 C C . ILE A 1 95 ? 17.500 0.761 -15.780 1.00 96.38 95 ILE A C 1
ATOM 749 O O . ILE A 1 95 ? 18.300 0.692 -16.713 1.00 96.38 95 ILE A O 1
ATOM 753 N N . ILE A 1 96 ? 16.180 0.745 -15.980 1.00 97.06 96 ILE A N 1
ATOM 754 C CA . ILE A 1 96 ? 15.575 0.621 -17.315 1.00 97.06 96 ILE A CA 1
ATOM 755 C C . ILE A 1 96 ? 15.972 1.805 -18.206 1.00 97.06 96 ILE A C 1
ATOM 757 O O . ILE A 1 96 ? 16.341 1.604 -19.364 1.00 97.06 96 ILE A O 1
ATOM 761 N N . ILE A 1 97 ? 15.946 3.029 -17.670 1.00 97.19 97 ILE A N 1
ATOM 762 C CA . ILE A 1 97 ? 16.365 4.234 -18.400 1.00 97.19 97 ILE A CA 1
ATOM 763 C C . ILE A 1 97 ? 17.844 4.142 -18.802 1.00 97.19 97 ILE A C 1
ATOM 765 O O . ILE A 1 97 ? 18.188 4.448 -19.944 1.00 97.19 97 ILE A O 1
ATOM 769 N N . ALA A 1 98 ? 18.715 3.681 -17.901 1.00 96.94 98 ALA A N 1
ATOM 770 C CA . ALA A 1 98 ? 20.135 3.502 -18.196 1.00 96.94 98 ALA A CA 1
ATOM 771 C C . ALA A 1 98 ? 20.364 2.471 -19.316 1.00 96.94 98 ALA A C 1
ATOM 773 O O . ALA A 1 98 ? 21.126 2.730 -20.247 1.00 96.94 98 ALA A O 1
ATOM 774 N N . ILE A 1 99 ? 19.652 1.340 -19.279 1.00 97.56 99 ILE A N 1
ATOM 775 C CA . ILE A 1 99 ? 19.719 0.312 -20.329 1.00 97.56 99 ILE A CA 1
ATOM 776 C C . ILE A 1 99 ? 19.260 0.880 -21.677 1.00 97.56 99 ILE A C 1
ATOM 778 O O . ILE A 1 99 ? 19.935 0.683 -22.688 1.00 97.56 99 ILE A O 1
ATOM 782 N N . LEU A 1 100 ? 18.150 1.622 -21.703 1.00 97.44 100 LEU A N 1
ATOM 783 C CA . LEU A 1 100 ? 17.650 2.272 -22.918 1.00 97.44 100 LEU A CA 1
ATOM 784 C C . L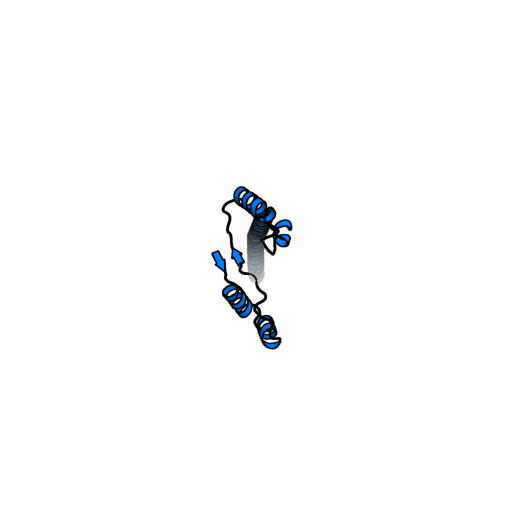EU A 1 100 ? 18.671 3.248 -23.510 1.00 97.44 100 LEU A C 1
ATOM 786 O O . LEU A 1 100 ? 18.910 3.221 -24.717 1.00 97.44 100 LEU A O 1
ATOM 790 N N . LEU A 1 101 ? 19.317 4.064 -22.674 1.00 97.62 101 LEU A N 1
ATOM 791 C CA . LEU A 1 101 ? 20.383 4.967 -23.111 1.00 97.62 101 LEU A CA 1
ATOM 792 C C . LEU A 1 101 ? 21.556 4.205 -23.738 1.00 97.62 101 LEU A C 1
ATOM 794 O O . LEU A 1 101 ? 22.020 4.580 -24.815 1.00 97.62 101 LEU A O 1
ATOM 798 N N . CYS A 1 102 ? 22.000 3.108 -23.119 1.00 97.25 102 CYS A N 1
ATOM 799 C CA . CYS A 1 102 ? 23.057 2.265 -23.679 1.00 97.25 102 CYS A CA 1
ATOM 800 C C . CYS A 1 102 ? 22.669 1.678 -25.044 1.00 97.25 102 CYS A C 1
ATOM 802 O O . CYS A 1 102 ? 23.489 1.683 -25.963 1.00 97.25 102 CYS A O 1
ATOM 804 N N . ILE A 1 103 ? 21.423 1.220 -25.201 1.00 97.56 103 ILE A N 1
ATOM 805 C CA . ILE A 1 103 ? 20.912 0.687 -26.474 1.00 97.56 103 ILE A CA 1
ATOM 806 C C . ILE A 1 103 ? 20.916 1.771 -27.555 1.00 97.56 103 ILE A C 1
ATOM 808 O O . ILE A 1 103 ? 21.383 1.523 -28.667 1.00 97.56 103 ILE A O 1
ATOM 812 N N . ILE A 1 104 ? 20.445 2.979 -27.233 1.00 97.06 104 ILE A N 1
ATOM 813 C CA . 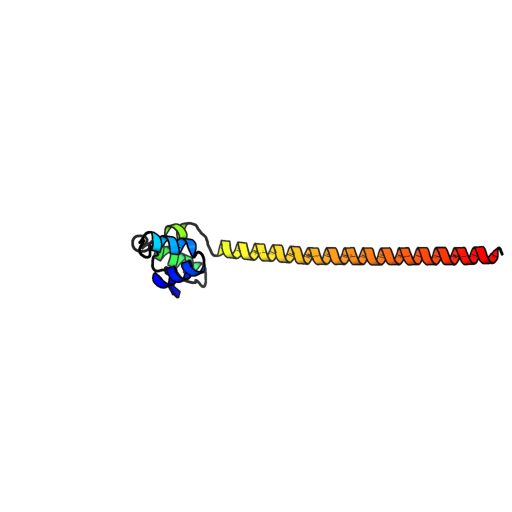ILE A 1 104 ? 20.416 4.108 -28.172 1.00 97.06 104 ILE A CA 1
ATOM 814 C C . ILE A 1 104 ? 21.833 4.458 -28.641 1.00 97.06 104 ILE A C 1
ATOM 816 O O . ILE A 1 104 ? 22.065 4.600 -29.842 1.00 97.06 104 ILE A O 1
ATOM 820 N N . ILE A 1 105 ? 22.794 4.547 -27.717 1.00 97.12 105 ILE A N 1
ATOM 821 C CA . ILE A 1 105 ? 24.195 4.850 -28.043 1.00 97.12 105 ILE A CA 1
ATOM 822 C C . ILE A 1 105 ? 24.802 3.752 -28.926 1.00 97.12 105 ILE A C 1
ATOM 824 O O . ILE A 1 105 ? 25.438 4.055 -29.937 1.00 97.12 105 ILE A O 1
ATOM 828 N N . ALA A 1 106 ? 24.581 2.479 -28.587 1.00 96.50 106 ALA A N 1
ATOM 829 C CA . ALA A 1 106 ? 25.072 1.354 -29.381 1.00 96.50 106 ALA A CA 1
ATOM 830 C C . ALA A 1 106 ? 24.489 1.360 -30.804 1.00 96.50 106 ALA A C 1
ATOM 832 O O . ALA A 1 106 ? 25.215 1.151 -31.779 1.00 96.50 106 ALA A O 1
ATOM 833 N N . PHE A 1 107 ? 23.195 1.657 -30.934 1.00 96.69 107 PHE A N 1
ATOM 834 C CA . PHE A 1 107 ? 22.515 1.751 -32.222 1.00 96.69 107 PHE A CA 1
ATOM 835 C C . PHE A 1 107 ? 23.041 2.912 -33.079 1.00 96.69 107 PHE A C 1
ATOM 837 O O . PHE A 1 107 ? 23.317 2.730 -34.266 1.00 96.69 107 PHE A O 1
ATOM 844 N N . LEU A 1 108 ? 23.259 4.086 -32.479 1.00 96.38 108 LEU A N 1
ATOM 845 C CA . LEU A 1 108 ? 23.884 5.233 -33.148 1.00 96.38 108 LEU A CA 1
ATOM 846 C C . LEU A 1 108 ? 25.296 4.901 -33.646 1.00 96.38 108 LEU A C 1
ATOM 848 O O . LEU A 1 108 ? 25.627 5.190 -34.796 1.00 96.38 108 LEU A O 1
ATOM 852 N N . GLY A 1 109 ? 26.109 4.242 -32.816 1.00 95.62 109 GLY A N 1
ATOM 853 C CA . GLY A 1 109 ? 27.443 3.783 -33.208 1.00 95.62 109 GLY A CA 1
ATOM 854 C C . GLY A 1 109 ? 27.407 2.800 -34.384 1.00 95.62 109 GLY A C 1
ATOM 855 O O . GLY A 1 109 ? 28.203 2.914 -35.318 1.00 95.62 109 GLY A O 1
ATOM 856 N N . PHE A 1 110 ? 26.446 1.873 -34.384 1.00 95.94 110 PHE A N 1
ATOM 857 C CA . PHE A 1 110 ? 26.236 0.936 -35.489 1.00 95.94 110 PHE A CA 1
ATOM 858 C C . PHE A 1 110 ? 25.845 1.644 -36.794 1.00 95.94 110 PHE A C 1
ATOM 860 O O . PHE A 1 110 ? 26.413 1.345 -37.847 1.00 95.94 110 PHE A O 1
ATOM 867 N N . LEU A 1 111 ? 24.930 2.617 -36.734 1.00 94.50 111 LEU A N 1
ATOM 868 C CA . LEU A 1 111 ? 24.537 3.406 -37.904 1.00 94.50 111 LEU A CA 1
ATOM 869 C C . LEU A 1 111 ? 25.714 4.186 -38.488 1.00 94.50 111 LEU A C 1
ATOM 871 O O . LEU A 1 111 ? 25.949 4.110 -39.693 1.00 94.50 111 LEU A O 1
ATOM 875 N N . LEU A 1 112 ? 26.484 4.884 -37.648 1.00 94.75 112 LEU A N 1
ATOM 876 C CA . LEU A 1 112 ? 27.660 5.635 -38.095 1.00 94.75 112 LEU A CA 1
ATOM 877 C C . LEU A 1 112 ? 28.678 4.724 -38.784 1.00 94.75 112 LEU A C 1
ATOM 879 O O . LEU A 1 112 ? 29.177 5.064 -39.857 1.00 94.75 112 LEU A O 1
ATOM 883 N N . LYS A 1 113 ? 28.938 3.541 -38.216 1.00 94.56 113 LYS A N 1
ATOM 884 C CA . LYS A 1 113 ? 29.829 2.546 -38.821 1.00 94.56 113 LYS A CA 1
ATOM 885 C C . LYS A 1 113 ? 29.336 2.106 -40.202 1.00 94.56 113 LYS A C 1
ATOM 887 O O . LYS A 1 113 ? 30.133 2.052 -41.135 1.00 94.56 113 LYS A O 1
ATOM 892 N N . ASN A 1 114 ? 28.042 1.820 -40.350 1.00 94.00 114 ASN A N 1
ATOM 893 C CA . ASN A 1 114 ? 27.467 1.395 -41.630 1.00 94.00 114 ASN A CA 1
ATOM 894 C C . ASN A 1 114 ? 27.482 2.505 -42.684 1.00 94.00 114 ASN A C 1
ATOM 896 O O . ASN A 1 114 ? 27.806 2.238 -43.844 1.00 94.00 114 ASN A O 1
ATOM 900 N N . VAL A 1 115 ? 27.161 3.742 -42.296 1.00 93.25 115 VAL A N 1
ATOM 901 C CA . VAL A 1 115 ? 27.229 4.903 -43.195 1.00 93.25 115 VAL A CA 1
ATOM 902 C C . VAL A 1 115 ? 28.667 5.123 -43.653 1.00 93.25 115 VAL A C 1
ATOM 904 O O . VAL A 1 115 ? 28.913 5.234 -44.851 1.00 93.25 115 VAL A O 1
ATOM 907 N N . PHE A 1 116 ? 29.630 5.103 -42.727 1.00 92.38 116 PHE A N 1
ATOM 908 C CA . PHE A 1 116 ? 31.045 5.265 -43.054 1.00 92.38 116 PHE A CA 1
ATOM 909 C C . PHE A 1 116 ? 31.558 4.148 -43.970 1.00 92.38 116 PHE A C 1
ATOM 911 O O . PHE A 1 116 ? 32.241 4.422 -44.951 1.00 92.38 116 PHE A O 1
ATOM 918 N N . TYR A 1 117 ? 31.187 2.895 -43.694 1.00 92.75 117 TYR A N 1
ATOM 919 C CA . TYR A 1 117 ? 31.553 1.754 -44.533 1.00 92.75 117 TYR A CA 1
ATOM 920 C C . TYR A 1 117 ? 30.990 1.880 -45.954 1.00 92.75 117 TYR A C 1
ATOM 922 O O . TYR A 1 117 ? 31.710 1.670 -46.929 1.00 92.75 117 TYR A O 1
ATOM 930 N N . THR A 1 118 ? 29.721 2.276 -46.079 1.00 90.75 118 THR A N 1
ATOM 931 C CA . THR A 1 118 ? 29.071 2.479 -47.382 1.00 90.75 118 THR A CA 1
ATOM 932 C C . THR A 1 118 ? 29.744 3.608 -48.158 1.00 90.75 118 THR A C 1
ATOM 934 O O . THR A 1 118 ? 30.087 3.428 -49.324 1.00 90.75 118 THR A O 1
ATOM 937 N N . PHE A 1 119 ? 30.010 4.734 -47.493 1.00 89.38 119 PHE A N 1
ATOM 938 C CA . PHE A 1 119 ? 30.699 5.882 -48.077 1.00 89.38 119 PHE A CA 1
ATOM 939 C C . PHE A 1 119 ? 32.121 5.538 -48.541 1.00 89.38 119 PHE A C 1
ATOM 941 O O . PHE A 1 119 ? 32.522 5.894 -49.649 1.00 89.38 119 PHE A O 1
ATOM 948 N N . HIS A 1 120 ? 32.882 4.805 -47.724 1.00 88.75 120 HIS A N 1
ATOM 949 C CA . HIS A 1 120 ? 34.234 4.379 -48.078 1.00 88.75 120 HIS A CA 1
ATOM 950 C C . HIS A 1 120 ? 34.235 3.455 -49.301 1.00 88.75 120 HIS A C 1
ATOM 952 O O . HIS A 1 120 ? 35.000 3.671 -50.239 1.00 88.75 120 HIS A O 1
ATOM 958 N N . ARG A 1 121 ? 33.315 2.486 -49.332 1.00 87.19 121 ARG A N 1
ATOM 959 C CA . ARG A 1 121 ? 33.149 1.572 -50.466 1.00 87.19 121 ARG A CA 1
ATOM 960 C C . ARG A 1 121 ? 32.782 2.315 -51.754 1.00 87.19 121 ARG A C 1
ATOM 962 O O . ARG A 1 121 ? 33.313 1.993 -52.810 1.00 87.19 121 ARG A O 1
ATOM 969 N N . GLU A 1 122 ? 31.901 3.313 -51.690 1.00 86.94 122 GLU A N 1
ATOM 970 C CA . GLU A 1 122 ? 31.558 4.132 -52.863 1.00 86.94 122 GLU A CA 1
ATOM 971 C C . GLU A 1 122 ? 32.752 4.932 -53.399 1.00 86.94 122 GLU A C 1
ATOM 973 O O . GLU A 1 122 ? 32.919 5.042 -54.616 1.00 86.94 122 GLU A O 1
ATOM 978 N N . LEU A 1 123 ? 33.605 5.465 -52.517 1.00 84.56 123 LEU A N 1
ATOM 979 C CA . LEU A 1 123 ? 34.833 6.153 -52.921 1.00 84.56 123 LEU A CA 1
ATOM 980 C C . LEU A 1 123 ? 35.834 5.213 -53.599 1.00 84.56 123 LEU A C 1
ATOM 982 O O . LEU A 1 123 ? 36.471 5.615 -54.570 1.00 84.56 123 LEU A O 1
ATOM 986 N N . GLU A 1 124 ? 35.984 3.982 -53.109 1.00 80.94 124 GLU A N 1
ATOM 987 C CA . GLU A 1 124 ? 36.854 2.985 -53.742 1.00 80.94 124 GLU A CA 1
ATOM 988 C C . GLU A 1 124 ? 36.341 2.576 -55.123 1.00 80.94 124 GLU A C 1
ATOM 990 O O . GLU A 1 124 ? 37.111 2.572 -56.080 1.00 80.94 124 GLU A O 1
ATOM 995 N N . VAL A 1 125 ? 35.037 2.317 -55.265 1.00 77.81 125 VAL A N 1
ATOM 996 C CA . VAL A 1 125 ? 34.433 1.969 -56.563 1.00 77.81 125 VAL A CA 1
ATOM 997 C C . VAL A 1 125 ? 34.609 3.104 -57.578 1.00 77.81 125 VAL A C 1
ATOM 999 O O . VAL A 1 125 ? 34.963 2.845 -58.726 1.00 77.81 125 VAL A O 1
ATOM 1002 N N . LYS A 1 126 ? 34.445 4.368 -57.162 1.00 73.94 126 LYS A N 1
ATOM 1003 C CA . LYS A 1 126 ? 34.674 5.538 -58.029 1.00 73.94 126 LYS A CA 1
ATOM 1004 C C . LYS A 1 126 ? 36.137 5.774 -58.414 1.00 73.94 126 LYS A C 1
ATOM 1006 O O . LYS A 1 126 ? 36.374 6.543 -59.332 1.00 73.94 126 LYS A O 1
ATOM 1011 N N . LYS A 1 127 ? 37.113 5.178 -57.721 1.00 68.12 127 LYS A N 1
ATOM 1012 C CA . LYS A 1 127 ? 38.535 5.256 -58.111 1.00 68.12 127 LYS A CA 1
ATOM 1013 C C . LYS A 1 127 ? 38.917 4.244 -59.194 1.00 68.12 127 LYS A C 1
ATOM 1015 O O . LYS A 1 127 ? 39.992 4.373 -59.769 1.00 68.12 127 LYS A O 1
ATOM 1020 N N . ILE A 1 128 ? 38.093 3.216 -59.401 1.00 67.12 128 ILE A N 1
ATOM 1021 C CA . ILE A 1 128 ? 38.359 2.101 -60.325 1.00 67.12 128 ILE A CA 1
ATOM 1022 C C . ILE A 1 128 ? 37.667 2.322 -61.688 1.00 67.12 128 ILE A C 1
ATOM 1024 O O . ILE A 1 128 ? 38.088 1.732 -62.681 1.00 67.12 128 ILE A O 1
ATOM 1028 N N . LEU A 1 129 ? 36.632 3.170 -61.731 1.00 55.16 129 LEU A N 1
ATOM 1029 C CA . LEU A 1 129 ? 35.943 3.662 -62.935 1.00 55.16 129 LEU A CA 1
ATOM 1030 C C . LEU A 1 129 ? 36.590 4.949 -63.458 1.00 55.16 129 LEU A C 1
ATOM 1032 O O . LEU A 1 129 ? 36.646 5.093 -64.698 1.00 55.16 129 LEU A O 1
#

Radius of gyration: 33.91 Å; chains: 1; bounding box: 77×20×95 Å

Secondary structure (DSSP, 8-state):
-EE-HHHHHHHHHHH-HHHHHHHHHTT----PPPEE----SSHHHHHHHHHHHHHTTTTSTTTHHHHT---HHHHHHHHHHHHHHHHHHHHHHHHHHHHHHHHHHHHHHHHHHHHHHHHHHHHHHHHH-

pLDDT: mean 81.17, std 11.84, range [50.91, 97.62]

Foldseek 3Di:
DKAQLVNVLVVCCVVPVVVSVVCVVVVNDSPDHTDDDDDDPDPVVLVVVLVVCVVVVVPDPPNVVVVVPPDVVVVVVVVVVVVVVVVVVVVVVVVVVVVVVVVVVVVVVVVVVVVVVVVVVVVVVVVVD